Protein AF-A0A3D0M176-F1 (afdb_monomer_lite)

Radius of gyration: 13.78 Å; chains: 1; bounding box: 37×21×32 Å

Foldseek 3Di:
DDKDKAWPDADPPDPAFWGTWIKIWDADPVGDIDIFGGWTFGQDPVGTDTDGDWDQDPVRDTDHPD

Sequence (66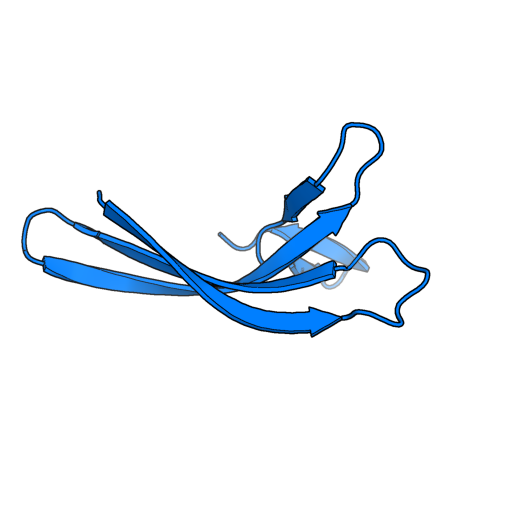 aa):
MKVTVEISKIFKDRTDMLKAATNVILEDNEGERFVIKNVRVVEGEHGPFMSLPSRRNVNNEYKEIC

Secondary structure (DSSP, 8-state):
-EEEEEEEEE-SS--SSEEEEEEEEEE-SS--EEEEEEEEEEEETTEEEEEPPEEE-TTS-EEE--

Structure (mmCIF, N/CA/C/O backbone):
data_AF-A0A3D0M176-F1
#
_entry.id   AF-A0A3D0M176-F1
#
loop_
_atom_site.group_PDB
_atom_site.id
_atom_site.type_symbol
_atom_site.label_atom_id
_atom_site.label_alt_id
_atom_site.label_comp_id
_atom_site.label_asym_id
_atom_site.label_entity_id
_atom_site.label_seq_id
_atom_site.pdbx_PDB_ins_code
_atom_site.Cartn_x
_atom_site.Cartn_y
_atom_site.Cartn_z
_atom_site.occupancy
_atom_site.B_iso_or_equiv
_atom_site.auth_seq_id
_atom_site.auth_comp_id
_atom_site.auth_asym_id
_atom_site.auth_atom_id
_atom_site.pdbx_PDB_model_num
ATOM 1 N N . MET A 1 1 ? -16.877 -2.227 9.657 1.00 85.06 1 MET A N 1
ATOM 2 C CA . MET A 1 1 ? -15.586 -1.607 9.297 1.00 85.06 1 MET A CA 1
ATOM 3 C C . MET A 1 1 ? -15.698 -0.991 7.917 1.00 85.06 1 MET A C 1
ATOM 5 O O . MET A 1 1 ? -15.847 -1.712 6.935 1.00 85.06 1 MET A O 1
ATOM 9 N N . LYS A 1 2 ? -15.685 0.335 7.854 1.00 96.38 2 LYS A N 1
ATOM 10 C CA . LYS A 1 2 ? -15.639 1.111 6.617 1.00 96.38 2 LYS A CA 1
ATOM 11 C C . LYS A 1 2 ? -14.176 1.362 6.264 1.00 96.38 2 LYS A C 1
ATOM 13 O O . LYS A 1 2 ? -13.379 1.701 7.133 1.00 96.38 2 LYS A O 1
ATOM 18 N N . VAL A 1 3 ? -13.829 1.194 4.993 1.00 96.38 3 VAL A N 1
ATOM 19 C CA . VAL A 1 3 ? -12.469 1.418 4.492 1.00 96.38 3 VAL A CA 1
ATOM 20 C C . VAL A 1 3 ? -12.480 2.648 3.600 1.00 96.38 3 VAL A C 1
ATOM 22 O O . VAL A 1 3 ? -13.218 2.699 2.620 1.00 96.38 3 VAL A O 1
ATOM 25 N N . THR A 1 4 ? -11.660 3.636 3.942 1.00 97.38 4 THR A N 1
ATOM 26 C CA . THR A 1 4 ? -11.416 4.821 3.113 1.00 97.38 4 THR A CA 1
ATOM 27 C C . THR A 1 4 ? -9.958 4.819 2.681 1.00 97.38 4 THR A C 1
ATOM 29 O O . THR A 1 4 ? -9.080 4.483 3.471 1.00 97.38 4 THR A O 1
ATOM 32 N N . VAL A 1 5 ? -9.684 5.172 1.428 1.00 96.62 5 VAL A N 1
ATOM 33 C CA . VAL A 1 5 ? -8.320 5.224 0.894 1.00 96.62 5 VAL A CA 1
ATOM 34 C C . VAL A 1 5 ? -8.021 6.641 0.440 1.00 96.62 5 VAL A C 1
ATOM 36 O O . VAL A 1 5 ? -8.781 7.227 -0.327 1.00 96.62 5 VAL A O 1
ATOM 39 N N . GLU A 1 6 ? -6.891 7.169 0.888 1.00 97.38 6 GLU A N 1
ATOM 40 C CA . GLU A 1 6 ? -6.375 8.466 0.467 1.00 97.38 6 GLU A CA 1
ATOM 41 C C . GLU A 1 6 ? -5.117 8.262 -0.371 1.00 97.38 6 GLU A C 1
ATOM 43 O O . GLU A 1 6 ? -4.168 7.599 0.053 1.00 97.38 6 GLU A O 1
ATOM 48 N N . ILE A 1 7 ? -5.092 8.831 -1.576 1.00 97.00 7 ILE A N 1
ATOM 49 C CA . ILE A 1 7 ? -3.914 8.773 -2.442 1.00 97.00 7 ILE A CA 1
ATOM 50 C C . ILE A 1 7 ? -2.969 9.909 -2.057 1.00 97.00 7 ILE A C 1
ATOM 52 O O . ILE A 1 7 ? -3.246 11.076 -2.315 1.00 97.00 7 ILE A O 1
ATOM 56 N N . SER A 1 8 ? -1.823 9.553 -1.480 1.00 95.75 8 SER A N 1
ATOM 57 C CA . SER A 1 8 ? -0.784 10.506 -1.080 1.00 95.75 8 SER A CA 1
ATOM 58 C C . SER A 1 8 ? 0.044 10.977 -2.276 1.00 95.75 8 SER A C 1
ATOM 60 O O . SER A 1 8 ? 0.437 12.140 -2.349 1.00 95.75 8 SER A O 1
ATOM 62 N N . LYS A 1 9 ? 0.356 10.070 -3.214 1.00 96.38 9 LYS A N 1
ATOM 63 C CA . LYS A 1 9 ? 1.150 10.387 -4.410 1.00 96.38 9 LYS A CA 1
ATOM 64 C C . LYS A 1 9 ? 0.922 9.377 -5.527 1.00 96.38 9 LYS A C 1
ATOM 66 O O . LYS A 1 9 ? 0.915 8.177 -5.274 1.00 96.38 9 LYS A O 1
ATOM 71 N N . ILE A 1 10 ? 0.840 9.867 -6.762 1.00 96.88 10 ILE A N 1
ATOM 72 C CA . ILE A 1 10 ? 0.846 9.054 -7.984 1.00 96.88 10 ILE A CA 1
ATOM 73 C C . ILE A 1 10 ? 2.209 9.207 -8.662 1.00 96.88 10 ILE A C 1
ATOM 75 O O . ILE A 1 10 ? 2.723 10.320 -8.788 1.00 96.88 10 ILE A O 1
ATOM 79 N N . PHE A 1 11 ? 2.791 8.098 -9.106 1.00 95.88 11 PHE A N 1
ATOM 80 C CA . PHE A 1 11 ? 4.078 8.061 -9.789 1.00 95.88 11 PHE A CA 1
ATOM 81 C C . PHE A 1 11 ? 3.878 7.752 -11.277 1.00 95.88 11 PHE A C 1
ATOM 83 O O . PHE A 1 11 ? 3.862 6.593 -11.678 1.00 95.88 11 PHE A O 1
ATOM 90 N N . LYS A 1 12 ? 3.705 8.793 -12.098 1.00 92.00 12 LYS A N 1
ATOM 91 C CA . LYS A 1 12 ? 3.422 8.634 -13.537 1.00 92.00 12 LYS A CA 1
ATOM 92 C C . LYS A 1 12 ? 4.643 8.200 -14.351 1.00 92.00 12 LYS A C 1
ATOM 94 O O . LYS A 1 12 ? 4.506 7.383 -15.249 1.00 92.00 12 LYS A O 1
ATOM 99 N N . ASP A 1 13 ? 5.825 8.694 -13.988 1.00 93.31 13 ASP A N 1
ATOM 100 C CA . ASP A 1 13 ? 7.047 8.518 -14.787 1.00 93.31 13 ASP A CA 1
ATOM 101 C C . ASP A 1 13 ? 7.910 7.328 -14.332 1.00 93.31 13 ASP A C 1
ATOM 103 O O . ASP A 1 13 ? 9.044 7.158 -14.779 1.00 93.31 13 ASP A O 1
ATOM 107 N N . ARG A 1 14 ? 7.404 6.498 -13.408 1.00 91.81 14 ARG A N 1
ATOM 108 C CA . ARG A 1 14 ? 8.119 5.300 -12.955 1.00 91.81 14 ARG A CA 1
ATOM 109 C C . ARG A 1 14 ? 7.937 4.163 -13.950 1.00 91.81 14 ARG A C 1
ATOM 111 O O . ARG A 1 14 ? 6.817 3.757 -14.257 1.00 91.81 14 ARG A O 1
ATOM 118 N N . THR A 1 15 ? 9.063 3.605 -14.379 1.00 93.94 15 THR A N 1
ATOM 119 C CA . THR A 1 15 ? 9.120 2.400 -15.215 1.00 93.94 15 THR A CA 1
ATOM 120 C C . THR A 1 15 ? 8.987 1.112 -14.404 1.00 93.94 15 THR A C 1
ATOM 122 O O . THR A 1 15 ? 8.688 0.068 -14.972 1.00 93.94 15 THR A O 1
ATOM 125 N N . ASP A 1 16 ? 9.177 1.177 -13.084 1.00 95.94 16 ASP A N 1
ATOM 126 C CA . ASP A 1 16 ? 8.976 0.041 -12.189 1.00 95.94 16 ASP A CA 1
ATOM 127 C C . ASP A 1 16 ? 7.498 -0.181 -11.825 1.00 95.94 16 ASP A C 1
ATOM 129 O O . ASP A 1 16 ? 6.584 0.517 -12.282 1.00 95.94 16 ASP A O 1
ATOM 133 N N . MET A 1 17 ? 7.263 -1.190 -10.987 1.00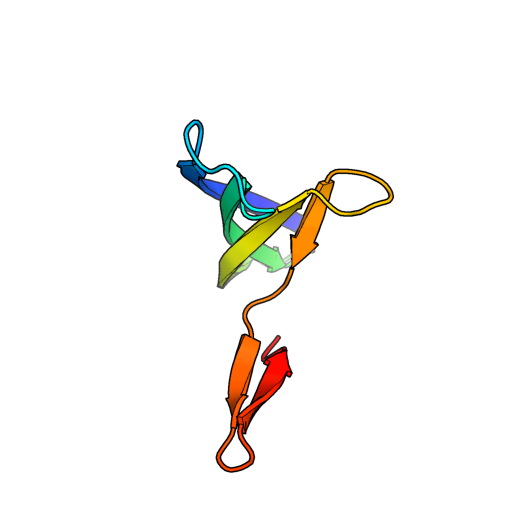 96.38 17 MET A N 1
ATOM 134 C CA . MET A 1 17 ? 5.923 -1.640 -10.625 1.00 96.38 17 MET A CA 1
ATOM 135 C C .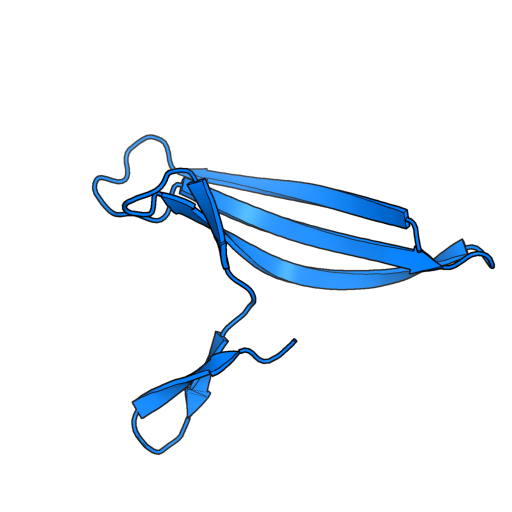 MET A 1 17 ? 5.198 -0.706 -9.645 1.00 96.38 17 MET A C 1
ATOM 137 O O . MET A 1 17 ? 3.994 -0.844 -9.475 1.00 96.38 17 MET A O 1
ATOM 141 N N . LEU A 1 18 ? 5.859 0.260 -8.995 1.00 96.81 18 LEU A N 1
ATOM 142 C CA . LEU A 1 18 ? 5.211 1.115 -7.993 1.00 96.81 18 LEU A CA 1
ATOM 143 C C . LEU A 1 18 ? 4.472 2.285 -8.659 1.00 96.81 18 LEU A C 1
ATOM 145 O O . LEU A 1 18 ? 5.096 3.189 -9.213 1.00 96.81 18 LEU A O 1
ATOM 149 N N . LYS A 1 19 ? 3.140 2.315 -8.548 1.00 97.06 19 LYS A N 1
ATOM 150 C CA . LYS A 1 19 ? 2.281 3.299 -9.232 1.00 97.06 19 LYS A CA 1
ATOM 151 C C . LYS A 1 19 ? 1.736 4.391 -8.320 1.00 97.06 19 LYS A C 1
ATOM 153 O O . LYS A 1 19 ? 1.611 5.537 -8.752 1.00 97.06 19 LYS A O 1
ATOM 158 N N . ALA A 1 20 ? 1.468 4.088 -7.051 1.00 97.69 20 ALA A N 1
ATOM 159 C CA . ALA A 1 20 ? 1.042 5.101 -6.086 1.00 97.69 20 ALA A CA 1
ATOM 160 C C . ALA A 1 20 ? 1.425 4.750 -4.644 1.00 97.69 20 ALA A C 1
ATOM 162 O O . ALA A 1 20 ? 1.627 3.587 -4.300 1.00 97.69 20 ALA A O 1
ATOM 163 N N . ALA A 1 21 ? 1.490 5.776 -3.801 1.00 96.88 21 ALA A N 1
ATOM 164 C CA . ALA A 1 21 ? 1.517 5.651 -2.350 1.00 96.88 21 ALA A CA 1
ATOM 165 C C . ALA A 1 21 ? 0.186 6.157 -1.785 1.00 96.88 21 ALA A C 1
ATOM 167 O O . ALA A 1 21 ? -0.294 7.222 -2.185 1.00 96.88 21 ALA A O 1
ATOM 168 N N . THR A 1 22 ? -0.393 5.404 -0.858 1.00 98.12 22 THR A N 1
ATOM 169 C CA . THR A 1 22 ? -1.710 5.646 -0.272 1.00 98.12 22 THR A CA 1
ATOM 170 C C . THR A 1 22 ? -1.682 5.478 1.246 1.00 98.12 22 THR A C 1
ATOM 172 O O . THR A 1 22 ? -0.757 4.894 1.824 1.00 98.12 22 THR A O 1
ATOM 175 N N . ASN A 1 23 ? -2.711 6.012 1.895 1.00 97.19 23 ASN A N 1
ATOM 176 C CA . ASN A 1 23 ? -3.057 5.710 3.275 1.00 97.19 23 ASN A CA 1
ATOM 177 C C . ASN A 1 23 ? -4.414 5.005 3.285 1.00 97.19 23 ASN A C 1
ATOM 179 O O . ASN A 1 23 ? -5.324 5.397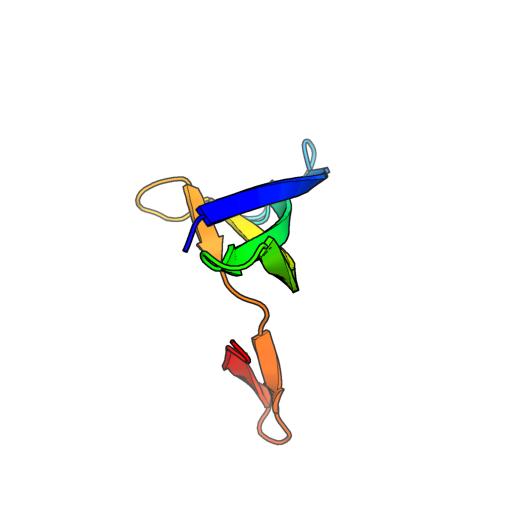 2.554 1.00 97.19 23 ASN A O 1
ATOM 183 N N . VAL A 1 24 ? -4.550 3.982 4.121 1.00 97.06 24 VAL A N 1
ATOM 184 C CA . VAL A 1 24 ? -5.812 3.275 4.341 1.00 97.06 24 VAL A CA 1
ATOM 185 C C . VAL A 1 24 ? -6.332 3.655 5.717 1.00 97.06 24 VAL A C 1
ATOM 187 O O . VAL A 1 24 ? -5.622 3.532 6.711 1.00 97.06 24 VAL A O 1
ATOM 190 N N . ILE A 1 25 ? -7.567 4.131 5.769 1.00 97.31 25 ILE A N 1
ATOM 191 C CA . ILE A 1 25 ? -8.262 4.537 6.984 1.00 97.31 25 ILE A CA 1
ATOM 192 C C . ILE A 1 25 ? -9.348 3.501 7.244 1.00 97.31 25 ILE A C 1
ATOM 194 O O . ILE A 1 25 ? -10.269 3.334 6.441 1.00 97.31 25 ILE A O 1
ATOM 198 N N . LEU A 1 26 ? -9.217 2.800 8.362 1.00 97.06 26 LEU A N 1
ATOM 199 C CA . LEU A 1 26 ? -10.197 1.852 8.864 1.00 97.06 26 LEU A CA 1
ATOM 200 C C . LEU A 1 26 ? -11.054 2.573 9.900 1.00 97.06 26 LEU A C 1
ATOM 202 O O . LEU A 1 26 ? -10.520 3.101 10.870 1.00 97.06 26 LEU A O 1
ATOM 206 N N . GLU A 1 27 ? -12.360 2.616 9.672 1.00 97.88 27 GLU A N 1
ATOM 207 C CA . GLU A 1 27 ? -13.342 3.208 10.583 1.00 97.88 27 GLU A CA 1
ATOM 208 C C . GLU A 1 27 ? -14.258 2.096 11.105 1.00 97.88 27 GLU A C 1
ATOM 210 O O . GLU A 1 27 ? -14.767 1.277 10.324 1.00 97.88 27 GLU A O 1
ATOM 215 N N . ASP A 1 28 ? -14.428 2.015 12.421 1.00 96.12 28 ASP A N 1
ATOM 216 C CA . ASP A 1 28 ? -15.353 1.066 13.035 1.00 96.12 28 ASP A CA 1
ATOM 217 C C . ASP A 1 28 ? -16.798 1.598 13.049 1.00 96.12 28 ASP A C 1
ATOM 219 O O . ASP A 1 28 ? -17.126 2.586 12.393 1.00 96.12 28 ASP A O 1
ATOM 223 N N . ASN A 1 29 ? -17.704 0.885 13.721 1.00 95.12 29 ASN A N 1
ATOM 224 C CA . ASN A 1 29 ? -19.113 1.279 13.766 1.00 95.12 29 ASN A CA 1
ATOM 225 C C . ASN A 1 29 ? -19.390 2.384 14.805 1.00 95.12 29 ASN A C 1
ATOM 227 O O . ASN A 1 29 ? -20.474 2.962 14.779 1.00 95.12 29 ASN A O 1
ATOM 231 N N . GLU A 1 30 ? -18.441 2.661 15.701 1.00 95.94 30 GLU A N 1
ATOM 232 C CA . GLU A 1 30 ? -18.511 3.718 16.719 1.00 95.94 30 GLU A CA 1
ATOM 233 C C . GLU A 1 30 ? -17.880 5.031 16.215 1.00 95.94 30 GLU A C 1
ATOM 235 O O . GLU A 1 30 ? -18.059 6.085 16.820 1.00 95.94 30 GLU A O 1
ATOM 240 N N . GLY A 1 31 ? -17.230 4.988 15.046 1.00 93.31 31 GLY A N 1
ATOM 241 C CA . GLY A 1 31 ? -16.627 6.135 14.371 1.00 93.31 31 GLY A CA 1
ATOM 242 C C . GLY A 1 31 ? -15.143 6.322 14.684 1.00 93.31 31 GLY A C 1
ATOM 243 O O . GLY A 1 31 ? -14.545 7.289 14.204 1.00 93.31 31 GLY A O 1
ATOM 244 N N . GLU A 1 32 ? -14.535 5.404 15.438 1.00 96.62 32 GLU A N 1
ATOM 245 C CA . GLU A 1 32 ? -13.105 5.415 15.730 1.00 96.62 32 GLU A CA 1
ATOM 246 C C . GLU A 1 32 ? -12.302 5.046 14.482 1.00 96.62 32 GLU A C 1
ATOM 248 O O . GLU A 1 32 ? -12.704 4.203 13.673 1.00 96.62 32 GLU A O 1
ATOM 253 N N . ARG A 1 33 ? -11.148 5.702 14.305 1.00 96.62 33 ARG A N 1
ATOM 254 C CA . ARG A 1 33 ? -10.350 5.611 13.075 1.00 96.62 33 ARG A CA 1
ATOM 255 C C . ARG A 1 33 ? -8.930 5.152 13.337 1.00 96.62 33 ARG A C 1
ATOM 257 O O . ARG A 1 33 ? -8.198 5.751 14.120 1.00 96.62 33 ARG A O 1
ATOM 264 N N . PHE A 1 34 ? -8.497 4.169 12.558 1.00 96.62 34 PHE A N 1
ATOM 265 C CA . PHE A 1 34 ? -7.120 3.703 12.510 1.00 96.62 34 PHE A CA 1
ATOM 266 C C . PHE A 1 34 ? -6.524 3.925 11.119 1.00 96.62 34 PHE A C 1
ATOM 268 O O . PHE A 1 34 ? -7.108 3.528 10.112 1.00 96.62 34 PHE A O 1
ATOM 275 N N . VAL A 1 35 ? -5.352 4.562 11.049 1.00 96.31 35 VAL A N 1
ATOM 276 C CA . VAL A 1 35 ? -4.713 4.929 9.777 1.00 96.31 35 VAL A CA 1
ATOM 277 C C . VAL A 1 35 ? -3.460 4.095 9.538 1.00 96.31 35 VAL A C 1
ATOM 279 O O . VAL A 1 35 ? -2.475 4.208 10.267 1.00 96.31 35 VAL A O 1
ATOM 282 N N . ILE A 1 36 ? -3.465 3.327 8.453 1.00 96.44 36 ILE A N 1
ATOM 283 C CA . ILE A 1 36 ? -2.315 2.589 7.934 1.00 96.44 36 ILE A CA 1
ATOM 284 C C . ILE A 1 36 ? -1.651 3.441 6.851 1.00 96.44 36 ILE A C 1
ATOM 286 O O . ILE A 1 36 ? -2.222 3.686 5.787 1.00 96.44 36 ILE A O 1
ATOM 290 N N . LYS A 1 37 ? -0.432 3.910 7.123 1.00 95.31 37 LYS A N 1
ATOM 291 C CA . LYS A 1 37 ? 0.350 4.738 6.192 1.00 95.31 37 LYS A CA 1
ATOM 292 C C . LYS A 1 37 ? 1.239 3.891 5.291 1.00 95.31 37 LYS A C 1
ATOM 294 O O . LYS A 1 37 ? 1.673 2.818 5.691 1.00 95.31 37 LYS A O 1
ATOM 299 N N . ASN A 1 38 ? 1.616 4.444 4.137 1.00 94.00 38 ASN A N 1
ATOM 300 C CA . ASN A 1 38 ? 2.552 3.835 3.179 1.00 94.00 38 ASN A CA 1
ATOM 301 C C . ASN A 1 38 ? 2.063 2.504 2.586 1.00 94.00 38 ASN A C 1
ATOM 303 O O . ASN A 1 38 ? 2.868 1.615 2.295 1.00 94.00 38 ASN A O 1
ATOM 307 N N . VAL A 1 39 ? 0.753 2.383 2.375 1.00 97.19 39 VAL A N 1
ATOM 308 C CA . VAL A 1 39 ? 0.203 1.337 1.511 1.00 97.19 39 VAL A CA 1
ATOM 309 C C . VAL A 1 39 ? 0.562 1.696 0.068 1.00 97.19 39 VAL A C 1
ATOM 311 O O . VAL A 1 39 ? 0.619 2.869 -0.306 1.00 97.19 39 VAL A O 1
ATOM 314 N N . ARG A 1 40 ? 0.915 0.704 -0.742 1.00 96.75 40 ARG A N 1
ATOM 315 C CA . ARG A 1 40 ? 1.448 0.918 -2.093 1.00 96.75 40 ARG A CA 1
ATOM 316 C C . ARG A 1 40 ? 0.495 0.340 -3.116 1.00 96.75 40 ARG A C 1
ATOM 318 O O . ARG A 1 40 ? 0.067 -0.792 -2.951 1.00 96.75 40 ARG A O 1
ATOM 325 N N . VAL A 1 41 ? 0.227 1.072 -4.191 1.00 97.38 41 VAL A N 1
ATOM 326 C CA . VAL A 1 41 ? -0.402 0.501 -5.388 1.00 97.38 41 VAL A CA 1
ATOM 327 C C . VAL A 1 41 ? 0.706 0.035 -6.313 1.00 97.38 41 VAL A C 1
ATOM 329 O O . VAL A 1 41 ? 1.556 0.837 -6.716 1.00 97.38 41 VAL A O 1
ATOM 332 N N . VAL A 1 42 ? 0.705 -1.255 -6.617 1.00 97.31 42 VAL A N 1
ATOM 333 C CA . VAL A 1 42 ? 1.736 -1.932 -7.398 1.00 97.31 42 VAL A CA 1
ATOM 334 C C . VAL A 1 42 ? 1.086 -2.585 -8.609 1.00 97.31 42 VAL A C 1
ATOM 336 O O . VAL A 1 42 ? 0.052 -3.227 -8.474 1.00 97.31 42 VAL A O 1
ATOM 339 N N . GLU A 1 43 ? 1.689 -2.418 -9.781 1.00 97.19 43 GLU A N 1
ATOM 340 C CA . GLU A 1 43 ? 1.318 -3.142 -10.995 1.00 97.19 43 GLU A CA 1
ATOM 341 C C . GLU A 1 43 ? 1.951 -4.537 -10.957 1.00 97.19 43 GLU A C 1
ATOM 343 O O . GLU A 1 43 ? 3.173 -4.665 -11.026 1.00 97.19 43 GLU A O 1
ATOM 348 N N . GLY A 1 44 ? 1.136 -5.574 -10.766 1.00 96.25 44 GLY A N 1
ATOM 349 C CA . GLY A 1 44 ? 1.579 -6.967 -10.775 1.00 96.25 44 GLY A CA 1
ATOM 350 C C . GLY A 1 44 ? 1.326 -7.648 -12.118 1.00 96.25 44 GLY A C 1
ATOM 351 O O . GLY A 1 44 ? 0.719 -7.082 -13.021 1.00 96.25 44 GLY A O 1
ATOM 352 N N . GLU A 1 45 ? 1.729 -8.913 -12.235 1.00 96.81 45 GLU A N 1
ATOM 353 C CA . GLU A 1 45 ? 1.496 -9.715 -13.451 1.00 96.81 45 GLU A CA 1
ATOM 354 C C . GLU A 1 45 ? 0.001 -9.909 -13.772 1.00 96.81 45 GLU A C 1
ATOM 356 O O . GLU A 1 45 ? -0.371 -10.095 -14.929 1.00 96.81 45 GLU A O 1
ATOM 361 N N . HIS A 1 46 ? -0.867 -9.832 -12.757 1.00 96.94 46 HIS A N 1
ATOM 362 C CA . HIS A 1 46 ? -2.322 -9.986 -12.874 1.00 96.94 46 HIS A CA 1
ATOM 363 C C . HIS A 1 46 ? -3.089 -8.668 -12.690 1.00 96.94 46 HIS A C 1
ATOM 365 O O . HIS A 1 46 ? -4.279 -8.681 -12.373 1.00 96.94 46 HIS A O 1
ATOM 371 N N . GLY A 1 47 ? -2.416 -7.534 -12.889 1.00 96.31 47 GLY A N 1
ATOM 372 C CA . GLY A 1 47 ? -2.993 -6.204 -12.743 1.00 96.31 47 GLY A CA 1
ATOM 373 C C . GLY A 1 47 ? -2.619 -5.507 -11.430 1.00 96.31 47 GLY A C 1
ATOM 374 O O . GLY A 1 47 ? -1.834 -6.030 -10.625 1.00 96.31 47 GLY A O 1
ATOM 375 N N . PRO A 1 48 ? -3.180 -4.309 -11.191 1.00 95.88 48 PRO A N 1
ATOM 376 C CA . PRO A 1 48 ? -2.829 -3.493 -10.043 1.00 95.88 48 PRO A CA 1
ATOM 377 C C . PRO A 1 48 ? -3.407 -4.057 -8.742 1.00 95.88 48 PRO A C 1
ATOM 379 O O . PRO A 1 48 ? -4.585 -4.402 -8.656 1.00 95.88 48 PRO A O 1
ATOM 382 N N . PHE A 1 49 ? -2.588 -4.074 -7.694 1.00 96.44 49 PHE A N 1
ATOM 383 C CA . PHE A 1 49 ? -2.980 -4.498 -6.352 1.00 96.44 49 PHE A CA 1
ATOM 384 C C . PHE A 1 49 ? -2.401 -3.571 -5.278 1.00 96.44 49 PHE A C 1
ATOM 386 O O . PHE A 1 49 ? -1.510 -2.757 -5.538 1.00 96.44 49 PHE A O 1
ATOM 393 N N . MET A 1 50 ? -2.920 -3.684 -4.052 1.00 95.31 50 MET A N 1
ATOM 394 C CA . MET A 1 50 ? -2.383 -2.971 -2.893 1.00 95.31 50 MET A CA 1
ATOM 395 C C . MET A 1 50 ? -1.409 -3.859 -2.116 1.00 95.31 50 MET A C 1
ATOM 397 O O . MET A 1 50 ? -1.767 -4.956 -1.704 1.00 95.31 50 MET A O 1
ATOM 401 N N . SER A 1 51 ? -0.195 -3.364 -1.887 1.00 95.69 51 SER A N 1
ATOM 402 C CA . SER A 1 51 ? 0.813 -3.983 -1.025 1.00 95.69 51 SER A CA 1
ATOM 403 C C . SER A 1 51 ? 0.893 -3.232 0.302 1.00 95.69 51 SER A C 1
ATOM 405 O O . SER A 1 51 ? 1.076 -2.006 0.324 1.00 95.69 51 SER A O 1
ATOM 407 N N . LEU A 1 52 ? 0.772 -3.972 1.406 1.00 96.06 52 LEU A N 1
ATOM 408 C CA . LEU A 1 52 ? 0.789 -3.418 2.755 1.00 96.06 52 LEU A CA 1
ATOM 409 C C . LEU A 1 52 ? 2.190 -2.903 3.126 1.00 96.06 52 LEU A C 1
ATOM 411 O O . LEU A 1 52 ? 3.183 -3.190 2.437 1.00 96.06 52 LEU A O 1
ATOM 415 N N . PRO A 1 53 ? 2.309 -2.077 4.179 1.00 96.12 53 PRO A N 1
ATOM 416 C CA . PRO A 1 53 ? 3.596 -1.555 4.603 1.00 96.12 53 PRO A CA 1
ATOM 417 C C . PRO A 1 53 ? 4.484 -2.704 5.074 1.00 96.12 53 PRO A C 1
ATOM 419 O O . PRO A 1 53 ? 4.122 -3.474 5.962 1.00 96.12 53 PRO A O 1
ATOM 422 N N . SER A 1 54 ? 5.674 -2.802 4.489 1.00 95.12 54 SER A N 1
ATOM 423 C CA . SER A 1 54 ? 6.645 -3.844 4.813 1.00 95.12 54 SER A CA 1
ATOM 424 C C . SER A 1 54 ? 7.927 -3.241 5.371 1.00 95.12 54 SER A C 1
ATOM 426 O O . SER A 1 54 ? 8.434 -2.262 4.816 1.00 95.12 54 SER A O 1
ATOM 428 N N . ARG A 1 55 ? 8.513 -3.860 6.398 1.00 94.81 55 ARG A N 1
ATOM 429 C CA . ARG A 1 55 ? 9.811 -3.462 6.958 1.00 94.81 55 ARG A CA 1
ATOM 430 C C . ARG A 1 55 ? 10.846 -4.556 6.743 1.00 94.81 55 ARG A C 1
ATOM 432 O O . ARG A 1 55 ? 10.550 -5.738 6.893 1.00 94.81 55 ARG A O 1
ATOM 439 N N . ARG A 1 56 ? 12.072 -4.138 6.419 1.00 96.44 56 ARG A N 1
ATOM 440 C CA . ARG A 1 56 ? 13.224 -5.037 6.339 1.00 96.44 56 ARG A CA 1
ATOM 441 C C . ARG A 1 56 ? 13.711 -5.389 7.746 1.00 96.44 56 ARG A C 1
ATOM 443 O O . ARG A 1 56 ? 13.933 -4.482 8.553 1.00 96.44 56 ARG A O 1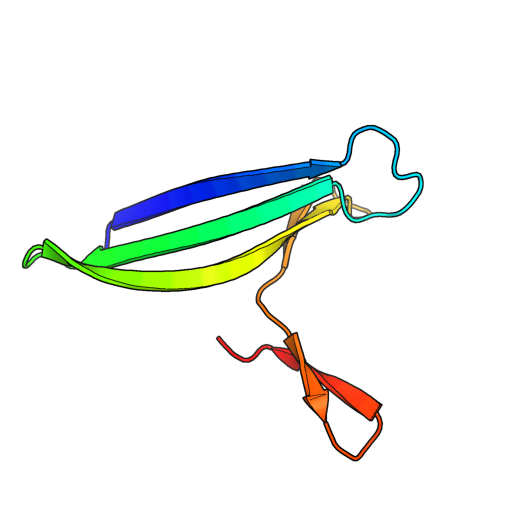
ATOM 450 N N . ASN A 1 57 ? 13.857 -6.675 8.042 1.00 94.88 57 ASN A N 1
ATOM 451 C CA . ASN A 1 57 ? 14.391 -7.169 9.310 1.00 94.88 57 ASN A CA 1
ATOM 452 C C . ASN A 1 57 ? 15.936 -7.234 9.293 1.00 94.88 57 ASN A C 1
ATOM 454 O O . ASN A 1 57 ? 16.580 -6.886 8.301 1.00 94.88 57 ASN A O 1
ATOM 458 N N . VAL A 1 58 ? 16.536 -7.679 10.402 1.00 96.31 58 VAL A N 1
ATOM 459 C CA . VAL A 1 58 ? 18.000 -7.831 10.545 1.00 96.31 58 VAL A CA 1
ATOM 460 C C . VAL A 1 58 ? 18.601 -8.886 9.607 1.00 96.31 58 VAL A C 1
ATOM 462 O O . VAL A 1 58 ? 19.786 -8.817 9.303 1.00 96.31 58 VAL A O 1
ATOM 465 N N . ASN A 1 59 ? 17.779 -9.803 9.091 1.00 96.50 59 ASN A N 1
ATOM 466 C CA . ASN A 1 59 ? 18.171 -10.840 8.134 1.00 96.50 59 ASN A CA 1
ATOM 467 C C . ASN A 1 59 ? 18.012 -10.386 6.670 1.00 96.50 59 ASN A C 1
ATOM 469 O O . ASN A 1 59 ? 18.125 -11.200 5.762 1.00 96.50 59 ASN A O 1
ATOM 473 N N . ASN A 1 60 ? 17.744 -9.097 6.424 1.00 95.44 60 ASN A N 1
ATOM 474 C CA . ASN A 1 60 ? 17.442 -8.524 5.107 1.00 95.44 60 ASN A CA 1
ATOM 475 C C . ASN A 1 60 ? 16.148 -9.022 4.438 1.00 95.44 60 ASN A C 1
ATOM 477 O O . ASN A 1 60 ? 15.918 -8.729 3.265 1.00 95.44 60 ASN A O 1
ATOM 481 N N . GLU A 1 61 ? 15.260 -9.684 5.173 1.00 96.88 61 GLU A N 1
ATOM 482 C CA . GLU A 1 61 ? 13.949 -10.091 4.669 1.00 96.88 61 GLU A CA 1
ATOM 483 C C . GLU A 1 61 ? 12.925 -8.978 4.884 1.00 96.88 61 GLU A C 1
ATOM 485 O O . GLU A 1 61 ? 12.952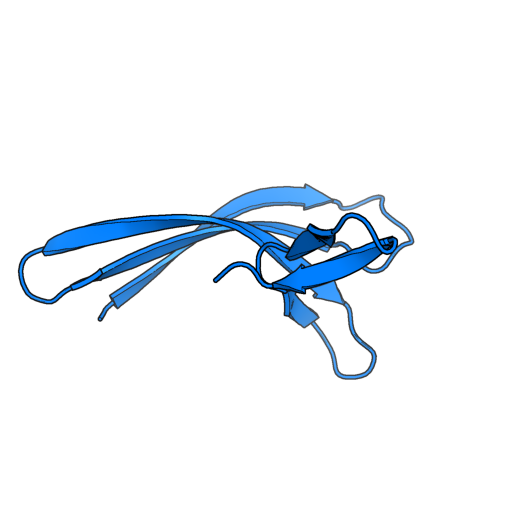 -8.277 5.900 1.00 96.88 61 GLU A O 1
ATOM 490 N N . TYR A 1 62 ? 11.977 -8.842 3.961 1.00 95.25 62 TYR A N 1
ATOM 491 C CA . TYR A 1 62 ? 10.846 -7.936 4.122 1.00 95.25 62 TYR A CA 1
ATOM 492 C C . TYR A 1 62 ? 9.657 -8.690 4.706 1.00 95.25 62 TYR A C 1
ATOM 494 O O . TYR A 1 62 ? 9.262 -9.728 4.183 1.00 95.25 62 TYR A O 1
ATOM 502 N N . LYS A 1 63 ? 9.075 -8.145 5.776 1.00 95.12 63 LYS A N 1
ATOM 503 C CA . LYS A 1 63 ? 7.817 -8.634 6.350 1.00 95.12 63 LYS A CA 1
ATOM 504 C C . LYS A 1 63 ? 6.782 -7.525 6.364 1.00 95.12 63 LYS A C 1
ATOM 506 O O . LYS A 1 63 ? 7.121 -6.375 6.657 1.00 95.12 63 LYS A O 1
ATOM 511 N N . GLU A 1 64 ? 5.546 -7.876 6.032 1.00 93.38 64 GLU A N 1
ATOM 512 C CA . GLU A 1 64 ? 4.394 -6.994 6.214 1.00 93.38 64 GLU A CA 1
ATOM 513 C C . GLU A 1 64 ? 4.172 -6.751 7.709 1.00 93.38 64 GLU A C 1
ATOM 515 O O . GLU A 1 64 ? 4.403 -7.629 8.542 1.00 93.38 64 GLU A O 1
ATOM 520 N N . ILE A 1 65 ? 3.838 -5.509 8.049 1.00 91.50 65 ILE A N 1
ATOM 521 C CA . ILE A 1 65 ? 3.702 -5.053 9.439 1.00 91.50 65 ILE A CA 1
ATOM 522 C C . ILE A 1 65 ? 2.236 -5.081 9.883 1.00 91.50 65 ILE A C 1
ATOM 524 O O . ILE A 1 65 ? 1.956 -5.164 11.078 1.00 91.50 65 ILE A O 1
ATOM 528 N N . CYS A 1 66 ? 1.317 -4.967 8.929 1.00 85.94 66 CYS A N 1
ATOM 529 C CA . CYS A 1 66 ? -0.122 -4.857 9.120 1.00 85.94 66 CYS A CA 1
ATOM 530 C C . CYS A 1 66 ? -0.807 -5.775 8.121 1.00 85.94 66 CYS A C 1
ATOM 532 O O . CYS A 1 66 ? -0.222 -5.907 7.023 1.00 85.94 66 CYS A O 1
#

pLDDT: mean 95.68, std 2.28, range [85.06, 98.12]